Protein AF-A0A2V6SR27-F1 (afdb_monomer)

Foldseek 3Di:
DCVLVCLVVVQQQALVSLLVVLLCCCVPPCLPQLLCLLLQLLVCVLVVNVVSLQVSQVVSLVVCPDPVQLVVQLVQQLVLLVVLCVVLVDPSSVVVNVCSVVVVGSRGNSSSLSNSCNSVVHQSLVSQLVSSLVVLLVSLVVVCVSNVDDPVSSVVSSVVCNVVSNVSSVVRRD

Nearest PDB structures (foldseek):
  8hc1-assembly1_D  TM=9.209E-01  e=3.147E-07  Helicobacter pylori 26695
  3cxn-assembly2_C  TM=8.901E-01  e=1.110E-06  unclassified
  3o1q-assembly2_B  TM=8.845E-01  e=1.689E-06  Helicobacter pylori
  4hi0-assembly1_C  TM=8.979E-01  e=2.235E-06  Helicobacter pylori 26695
  6jc4-assembly2_C  TM=8.598E-01  e=8.515E-05  Klebsiella pneumoniae

Solvent-accessible surface area (backbone atoms only — not comparable to full-atom values): 8955 Å² total; per-residue (Å²): 126,64,63,66,60,36,39,75,71,61,68,34,81,49,69,71,38,46,43,53,51,50,52,50,36,45,69,69,39,50,40,70,49,43,38,43,38,14,41,50,16,17,59,26,41,67,68,71,32,59,65,58,33,51,52,48,33,52,50,51,60,68,69,39,75,53,63,69,48,41,52,52,30,25,56,48,5,49,52,44,20,50,53,44,18,71,75,66,68,42,66,66,41,44,50,53,38,50,34,35,75,70,62,76,42,74,33,32,32,37,41,29,47,9,42,45,36,26,76,70,69,54,54,46,28,58,49,31,33,51,52,50,47,53,53,49,52,53,52,42,60,51,46,32,71,76,65,74,48,56,72,69,58,47,51,53,43,52,60,69,43,44,67,56,41,53,57,59,14,56,76,41,66,122

Structure (mmCIF, N/CA/C/O backbone):
data_AF-A0A2V6SR27-F1
#
_entry.id   AF-A0A2V6SR27-F1
#
loop_
_atom_site.group_PDB
_atom_site.id
_atom_site.type_symbol
_atom_site.label_atom_id
_atom_site.label_alt_id
_atom_site.label_comp_id
_atom_site.label_asym_id
_atom_site.label_entity_id
_atom_site.label_seq_id
_atom_site.pdbx_PDB_ins_code
_atom_site.Cartn_x
_atom_site.Cartn_y
_atom_site.Cartn_z
_atom_site.occupancy
_atom_site.B_iso_or_equiv
_atom_site.auth_seq_id
_atom_site.auth_comp_id
_atom_site.auth_asym_id
_atom_site.auth_atom_id
_atom_site.pdbx_PDB_model_num
ATOM 1 N N . PHE A 1 1 ? -8.699 3.453 5.773 1.00 54.00 1 PHE A N 1
ATOM 2 C CA . PHE A 1 1 ? -9.414 4.733 5.974 1.00 54.00 1 PHE A CA 1
ATOM 3 C C . PHE A 1 1 ? -10.852 4.421 6.366 1.00 54.00 1 PHE A C 1
ATOM 5 O O . PHE A 1 1 ? -11.295 3.334 6.018 1.00 54.00 1 PHE A O 1
ATOM 12 N N . GLY A 1 2 ? -11.536 5.269 7.144 1.00 69.75 2 GLY A N 1
ATOM 13 C CA . GLY A 1 2 ? -12.919 5.022 7.601 1.00 69.75 2 GLY A CA 1
ATOM 14 C C . GLY A 1 2 ? -13.074 4.730 9.090 1.00 69.75 2 GLY A C 1
ATOM 15 O O . GLY A 1 2 ? -14.191 4.583 9.574 1.00 69.75 2 GLY A O 1
ATOM 16 N N . LEU A 1 3 ? -11.968 4.686 9.828 1.00 78.88 3 LEU A N 1
ATOM 17 C CA . LEU A 1 3 ? -11.994 4.560 11.280 1.00 78.88 3 LE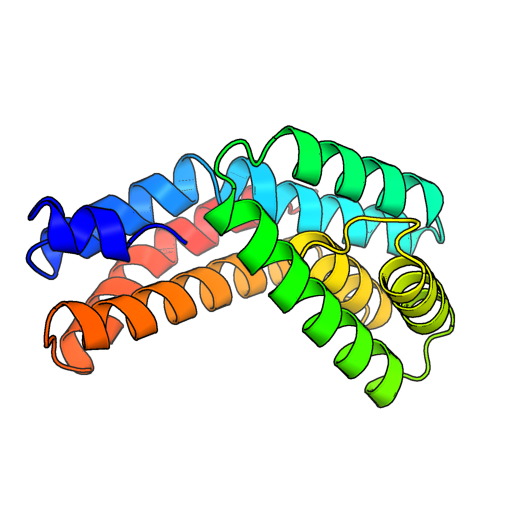U A CA 1
ATOM 18 C C . LEU A 1 3 ? -12.679 5.777 11.921 1.00 78.88 3 LEU A C 1
ATOM 20 O O . LEU A 1 3 ? -13.445 5.625 12.862 1.00 78.88 3 LEU A O 1
ATOM 24 N N . GLU A 1 4 ? -12.466 6.965 11.355 1.00 80.25 4 GLU A N 1
ATOM 25 C CA . GLU A 1 4 ? -13.051 8.238 11.776 1.00 80.25 4 GLU A CA 1
ATOM 26 C C . GLU A 1 4 ? -14.577 8.158 11.886 1.00 80.25 4 GLU A C 1
ATOM 28 O O . GLU A 1 4 ? -15.139 8.482 12.930 1.00 80.25 4 GLU A O 1
ATOM 33 N N . THR A 1 5 ? -15.245 7.666 10.839 1.00 79.88 5 THR A N 1
ATOM 34 C CA . THR A 1 5 ? -16.705 7.519 10.804 1.00 79.88 5 THR A CA 1
ATOM 35 C C . THR A 1 5 ? -17.193 6.527 11.855 1.00 79.88 5 THR A C 1
ATOM 37 O O . THR A 1 5 ? -18.184 6.782 12.534 1.00 79.88 5 THR A O 1
ATOM 40 N N . TYR A 1 6 ? -16.489 5.407 12.034 1.00 81.00 6 TYR A N 1
ATOM 41 C CA . TYR A 1 6 ? -16.848 4.406 13.040 1.00 81.00 6 TYR A CA 1
ATOM 42 C C . TYR A 1 6 ? -16.644 4.929 14.468 1.00 81.00 6 TYR A C 1
ATOM 44 O O . TYR A 1 6 ? -17.463 4.632 15.338 1.00 81.00 6 TYR A O 1
ATOM 52 N N . CYS A 1 7 ? -15.613 5.741 14.712 1.00 83.25 7 CYS A N 1
ATOM 53 C CA . CYS A 1 7 ? -15.421 6.435 15.984 1.00 83.25 7 CYS A CA 1
ATOM 54 C C . CYS A 1 7 ? -16.536 7.469 16.225 1.00 83.25 7 CYS A C 1
ATOM 56 O O . CYS A 1 7 ? -17.149 7.465 17.289 1.00 83.25 7 CYS A O 1
ATOM 58 N N . GLN A 1 8 ? -16.863 8.301 15.228 1.00 82.12 8 GLN A N 1
ATOM 59 C CA . GLN A 1 8 ? -17.929 9.314 15.320 1.00 82.12 8 GLN A CA 1
ATOM 60 C C . GLN A 1 8 ? -19.314 8.700 15.570 1.00 82.12 8 GLN A C 1
ATOM 62 O O . GLN A 1 8 ? -20.102 9.240 16.338 1.00 82.12 8 GLN A O 1
ATOM 67 N N . GLN A 1 9 ? -19.601 7.547 14.962 1.00 85.69 9 GLN A N 1
ATOM 68 C CA . GLN A 1 9 ? -20.835 6.786 15.191 1.00 85.69 9 GLN A CA 1
ATOM 69 C C . GLN A 1 9 ? -20.826 6.006 16.517 1.00 85.69 9 GLN A C 1
ATOM 71 O O . GLN A 1 9 ? -21.780 5.287 16.813 1.00 85.69 9 GLN A O 1
ATOM 76 N N . GLY A 1 10 ? -19.746 6.082 17.301 1.00 82.50 10 GLY A N 1
ATOM 77 C CA . GLY A 1 10 ? -19.593 5.324 18.538 1.00 82.50 10 GLY A CA 1
ATOM 78 C C . GLY A 1 10 ? -19.561 3.810 18.317 1.00 82.50 10 GLY A C 1
ATOM 79 O O . GLY A 1 10 ? -19.953 3.058 19.198 1.00 82.50 10 GLY A O 1
ATOM 80 N N . ARG A 1 11 ? -19.140 3.324 17.149 1.00 84.56 11 ARG A N 1
ATOM 81 C CA . ARG A 1 11 ? -18.970 1.883 16.884 1.00 84.56 11 ARG A CA 1
ATOM 82 C C . ARG A 1 11 ? -17.606 1.371 17.329 1.00 84.56 11 ARG A C 1
ATOM 84 O O . ARG A 1 11 ? -17.466 0.185 17.598 1.00 84.56 11 ARG A O 1
ATOM 91 N N . VAL A 1 12 ? -16.622 2.264 17.396 1.00 88.12 12 VAL A N 1
ATOM 92 C CA . VAL A 1 12 ? -15.310 2.008 17.986 1.00 88.12 12 VAL A CA 1
ATOM 93 C C . VAL A 1 12 ? -15.134 2.979 19.142 1.00 88.12 12 VAL A C 1
ATOM 95 O O . VAL A 1 12 ? -15.034 4.180 18.908 1.00 88.12 12 VAL A O 1
ATOM 98 N N . LYS A 1 13 ? -15.156 2.479 20.384 1.00 86.94 13 LYS A N 1
ATOM 99 C CA . LYS A 1 13 ? -15.098 3.320 21.596 1.00 86.94 13 LYS A CA 1
ATOM 100 C C . LYS A 1 13 ? -13.857 3.083 22.452 1.00 86.94 13 LYS A C 1
ATOM 102 O O . LYS A 1 13 ? -13.619 3.822 23.400 1.00 86.94 13 LYS A O 1
ATOM 107 N N . GLY A 1 14 ? -13.073 2.057 22.140 1.00 87.06 14 GLY A N 1
ATOM 108 C CA . GLY A 1 14 ? -11.885 1.704 22.904 1.00 87.06 14 GLY A CA 1
ATOM 109 C C . GLY A 1 14 ? -11.118 0.544 22.286 1.00 87.06 14 GLY A C 1
ATOM 110 O O . GLY A 1 14 ? -11.379 0.136 21.152 1.00 87.06 14 GLY A O 1
ATOM 111 N N . ARG A 1 15 ? -10.168 0.006 23.055 1.00 87.56 15 ARG A N 1
ATOM 112 C CA . ARG A 1 15 ? -9.205 -1.012 22.611 1.00 87.56 15 ARG A CA 1
ATOM 113 C C . ARG A 1 15 ? -9.854 -2.224 21.947 1.00 87.56 15 ARG A C 1
ATOM 115 O O . ARG A 1 15 ? -9.455 -2.598 20.853 1.00 87.56 15 ARG A O 1
ATOM 122 N N . GLU A 1 16 ? -10.847 -2.822 22.596 1.00 89.38 16 GLU A N 1
ATOM 123 C CA . GLU A 1 16 ? -11.479 -4.065 22.129 1.00 89.38 16 GLU A CA 1
ATOM 124 C C . GLU A 1 16 ? -12.249 -3.871 20.820 1.00 89.38 16 GLU A C 1
ATOM 126 O O . GLU A 1 16 ? -12.230 -4.735 19.943 1.00 89.38 16 GLU A O 1
ATOM 131 N N . ASP A 1 17 ? -12.898 -2.720 20.645 1.00 90.56 17 ASP A N 1
ATOM 132 C CA . ASP A 1 17 ? -13.580 -2.400 19.392 1.00 90.56 17 ASP A CA 1
ATOM 133 C C . ASP A 1 17 ? -12.586 -2.115 18.269 1.00 90.56 17 ASP A C 1
ATOM 135 O O . ASP A 1 17 ? -12.806 -2.532 17.133 1.00 90.56 17 ASP A O 1
ATOM 139 N N . LEU A 1 18 ? -11.486 -1.426 18.586 1.00 90.00 18 LEU A N 1
ATOM 140 C CA . LEU A 1 18 ? -10.428 -1.131 17.628 1.00 90.00 18 LEU A CA 1
ATOM 141 C C . LEU A 1 18 ? -9.759 -2.419 17.144 1.00 90.00 18 LEU A C 1
ATOM 143 O O . LEU A 1 18 ? -9.566 -2.595 15.945 1.00 90.00 18 LEU A O 1
ATOM 147 N N . GLU A 1 19 ? -9.447 -3.333 18.061 1.00 91.00 19 GLU A N 1
ATOM 148 C CA . GLU A 1 19 ? -8.872 -4.639 17.742 1.00 91.00 19 GLU A CA 1
ATOM 149 C C . GLU A 1 19 ? -9.801 -5.440 16.820 1.00 91.00 19 GLU A C 1
ATOM 151 O O . GLU A 1 19 ? -9.368 -5.893 15.760 1.00 91.00 19 GLU A O 1
ATOM 156 N N . ARG A 1 20 ? -11.101 -5.519 17.145 1.00 89.69 20 ARG A N 1
ATOM 157 C CA . ARG A 1 20 ? -12.108 -6.176 16.291 1.00 89.69 20 ARG A CA 1
ATOM 158 C C . ARG A 1 20 ? -12.238 -5.521 14.918 1.00 89.69 20 ARG A C 1
ATOM 160 O O . ARG A 1 20 ? -12.306 -6.222 13.910 1.00 89.69 20 ARG A O 1
ATOM 167 N N . PHE A 1 21 ? -12.257 -4.190 14.864 1.00 88.56 21 PHE A N 1
ATOM 168 C CA . PHE A 1 21 ? -12.326 -3.440 13.610 1.00 88.56 21 PHE A CA 1
ATOM 169 C C . PHE A 1 21 ? -11.111 -3.718 12.717 1.00 88.56 21 PHE A C 1
ATOM 171 O O . PHE A 1 21 ? -11.267 -3.979 11.525 1.00 88.56 21 PHE A O 1
ATOM 178 N N . LEU A 1 22 ? -9.905 -3.690 13.288 1.00 88.44 22 LEU A N 1
ATOM 179 C CA . LEU A 1 22 ? -8.664 -3.923 12.552 1.00 88.44 22 LEU A CA 1
ATOM 180 C C . LEU A 1 22 ? -8.512 -5.380 12.118 1.00 88.44 22 LEU A C 1
ATOM 182 O O . LEU A 1 22 ? -8.067 -5.628 11.000 1.00 88.44 22 LEU A O 1
ATOM 186 N N . MET A 1 23 ? -8.930 -6.336 12.948 1.00 87.62 23 MET A N 1
ATOM 187 C CA . MET A 1 23 ? -8.977 -7.745 12.565 1.00 87.62 23 MET A CA 1
ATOM 188 C C . MET A 1 23 ? -9.912 -7.957 11.366 1.00 87.62 23 MET A C 1
ATOM 190 O O . MET A 1 23 ? -9.497 -8.536 10.365 1.00 87.62 23 MET A O 1
ATOM 194 N N . ALA A 1 24 ? -11.127 -7.399 11.410 1.00 85.50 24 ALA A N 1
ATOM 195 C CA . ALA A 1 24 ? -12.069 -7.465 10.292 1.00 85.50 24 ALA A CA 1
ATOM 196 C C . ALA A 1 24 ? -11.530 -6.774 9.025 1.00 85.50 24 ALA A C 1
ATOM 198 O O . ALA A 1 24 ? -11.743 -7.255 7.914 1.00 85.50 24 ALA A O 1
ATOM 199 N N . GLN A 1 25 ? -10.802 -5.665 9.174 1.00 81.31 25 GLN A N 1
ATOM 200 C CA . GLN A 1 25 ? -10.113 -4.992 8.069 1.00 81.31 25 GLN A CA 1
ATOM 201 C C . GLN A 1 25 ? -9.040 -5.884 7.434 1.00 81.31 25 GLN A C 1
ATOM 203 O O . GLN A 1 25 ? -9.032 -6.042 6.212 1.00 81.31 25 GLN A O 1
ATOM 208 N N . LEU A 1 26 ? -8.169 -6.483 8.251 1.00 81.56 26 LEU A N 1
ATOM 209 C CA . LEU A 1 26 ? -7.085 -7.360 7.803 1.00 81.56 26 LEU A CA 1
ATOM 210 C C . LEU A 1 26 ? -7.610 -8.602 7.079 1.00 81.56 26 LEU A C 1
ATOM 212 O O . LEU A 1 26 ? -7.061 -8.974 6.045 1.00 81.56 26 LEU A O 1
ATOM 216 N N . GLU A 1 27 ? -8.679 -9.214 7.582 1.00 80.62 27 GLU A N 1
ATOM 217 C CA . GLU A 1 27 ? -9.244 -10.436 6.998 1.00 80.62 27 GLU A CA 1
ATOM 218 C C . GLU A 1 27 ? -10.200 -10.159 5.830 1.00 80.62 27 GLU A C 1
ATOM 220 O O . GLU A 1 27 ? -10.271 -10.958 4.901 1.00 80.62 27 GLU A O 1
ATOM 225 N N . GLY A 1 28 ? -10.919 -9.033 5.851 1.00 67.81 28 GLY A N 1
ATOM 226 C CA . GLY A 1 28 ? -12.007 -8.754 4.911 1.00 67.81 28 GLY A CA 1
ATOM 227 C C . GLY A 1 28 ? -11.673 -7.808 3.757 1.00 67.81 28 GLY A C 1
ATOM 228 O O . GLY A 1 28 ? -12.349 -7.870 2.734 1.00 67.81 28 GLY A O 1
ATOM 229 N N . SER A 1 29 ? -10.669 -6.926 3.876 1.00 66.31 29 SER A N 1
ATOM 230 C CA . SER A 1 29 ? -10.347 -5.986 2.782 1.00 66.31 29 SER A CA 1
ATOM 231 C C . SER A 1 29 ? -8.860 -5.670 2.600 1.00 66.31 29 SER A C 1
ATOM 233 O O . SER A 1 29 ? -8.348 -5.837 1.495 1.00 66.31 29 SER A O 1
ATOM 235 N N . VAL A 1 30 ? -8.129 -5.283 3.650 1.00 64.00 30 VAL A N 1
ATOM 236 C CA . VAL A 1 30 ? -6.696 -4.944 3.557 1.00 64.00 30 VAL A CA 1
ATOM 237 C C . VAL A 1 30 ? -5.861 -6.157 3.140 1.00 64.00 30 VAL A C 1
ATOM 239 O O . VAL A 1 30 ? -4.969 -6.011 2.311 1.00 64.00 30 VAL A O 1
ATOM 242 N N . GLY A 1 31 ? -6.171 -7.355 3.644 1.00 63.31 31 GLY A N 1
ATOM 243 C CA . GLY A 1 31 ? -5.542 -8.595 3.183 1.00 63.31 31 GLY A CA 1
ATOM 244 C C . GLY A 1 31 ? -5.958 -8.975 1.756 1.00 63.31 31 GLY A C 1
ATOM 245 O O . GLY A 1 31 ? -5.113 -8.964 0.863 1.00 63.31 31 GLY A O 1
ATOM 246 N N . PRO A 1 32 ? -7.243 -9.283 1.500 1.00 68.62 32 PRO A N 1
ATOM 247 C CA . PRO A 1 32 ? -7.674 -9.817 0.207 1.00 68.62 32 PRO A CA 1
ATOM 248 C C . PRO A 1 32 ? -7.529 -8.855 -0.976 1.00 68.62 32 PRO A C 1
ATOM 250 O O . PRO A 1 32 ? -7.304 -9.321 -2.089 1.00 68.62 32 PRO A O 1
ATOM 253 N N . CYS A 1 33 ? -7.660 -7.540 -0.768 1.00 79.56 33 CYS A N 1
ATOM 254 C CA . CYS A 1 33 ? -7.621 -6.555 -1.854 1.00 79.56 33 CYS A CA 1
ATOM 255 C C . CYS A 1 33 ? -6.272 -5.836 -1.926 1.00 79.56 33 CYS A C 1
ATOM 257 O O . CYS A 1 33 ? -5.566 -5.953 -2.924 1.00 79.56 33 CYS A O 1
ATOM 259 N N . ASP A 1 34 ? -5.890 -5.108 -0.874 1.00 86.06 34 ASP A N 1
ATOM 260 C CA . ASP A 1 34 ? -4.727 -4.216 -0.942 1.00 86.06 34 ASP A CA 1
ATOM 261 C C . ASP A 1 34 ? -3.397 -4.989 -0.888 1.00 86.06 34 ASP A C 1
ATOM 263 O O . ASP A 1 34 ? -2.504 -4.709 -1.684 1.00 86.06 34 ASP A O 1
ATOM 267 N N . ALA A 1 35 ? -3.257 -5.994 -0.014 1.00 91.81 35 ALA A N 1
ATOM 268 C CA . ALA A 1 35 ? -2.047 -6.821 0.021 1.00 91.81 35 ALA A CA 1
ATOM 269 C C . ALA A 1 35 ? -1.921 -7.704 -1.233 1.00 91.81 35 ALA A C 1
ATOM 271 O O . ALA A 1 35 ? -0.821 -7.852 -1.764 1.00 91.81 35 ALA A O 1
ATOM 272 N N . THR A 1 36 ? -3.038 -8.210 -1.770 1.00 94.31 36 THR A N 1
ATOM 273 C CA . THR A 1 36 ? -3.050 -8.909 -3.066 1.00 94.31 36 THR A CA 1
ATOM 274 C C . THR A 1 36 ? -2.606 -8.000 -4.205 1.00 94.31 36 THR A C 1
ATOM 276 O O . THR A 1 36 ? -1.768 -8.412 -5.004 1.00 94.31 36 THR A O 1
ATOM 279 N N . ALA A 1 37 ? -3.100 -6.760 -4.270 1.00 96.19 37 ALA A N 1
ATOM 280 C CA . ALA A 1 37 ? -2.665 -5.793 -5.275 1.00 96.19 37 ALA A CA 1
ATOM 281 C C . ALA A 1 37 ? -1.177 -5.445 -5.120 1.00 96.19 37 ALA A C 1
ATOM 283 O O . ALA A 1 37 ? -0.453 -5.399 -6.114 1.00 96.19 37 ALA A O 1
ATOM 284 N N . ALA A 1 38 ? -0.696 -5.265 -3.887 1.00 97.50 38 ALA A N 1
ATOM 285 C CA . ALA A 1 38 ? 0.712 -4.997 -3.607 1.00 97.50 38 ALA A CA 1
ATOM 286 C C . ALA A 1 38 ? 1.624 -6.142 -4.067 1.00 97.50 38 ALA A C 1
ATOM 288 O O . ALA A 1 38 ? 2.581 -5.913 -4.806 1.00 97.50 38 ALA A O 1
ATOM 289 N N . VAL A 1 39 ? 1.309 -7.384 -3.691 1.00 97.81 39 VAL A N 1
ATOM 290 C CA . VAL A 1 39 ? 2.099 -8.558 -4.089 1.00 97.81 39 VAL A CA 1
ATOM 291 C C . VAL A 1 39 ? 1.955 -8.859 -5.583 1.00 97.81 39 VAL A C 1
ATOM 293 O O . VAL A 1 39 ? 2.934 -9.217 -6.234 1.00 97.81 39 VAL A O 1
ATOM 296 N N . GLY A 1 40 ? 0.760 -8.700 -6.153 1.00 97.81 40 GLY A N 1
ATOM 297 C CA . GLY A 1 40 ? 0.530 -8.850 -7.590 1.00 97.81 40 GLY A CA 1
ATOM 298 C C . GLY A 1 40 ? 1.371 -7.863 -8.396 1.00 97.81 40 GLY A C 1
ATOM 299 O O . GLY A 1 40 ? 2.051 -8.263 -9.338 1.00 97.81 40 GLY A O 1
ATOM 300 N N . THR A 1 41 ? 1.406 -6.603 -7.957 1.00 98.56 41 THR A N 1
ATOM 301 C CA . THR A 1 41 ? 2.247 -5.563 -8.559 1.00 98.56 41 THR A CA 1
ATOM 302 C C . THR A 1 41 ? 3.725 -5.901 -8.411 1.00 98.56 41 THR A C 1
ATOM 304 O O . THR A 1 41 ? 4.468 -5.788 -9.379 1.00 98.56 41 THR A O 1
ATOM 307 N N . LEU A 1 42 ? 4.154 -6.372 -7.235 1.00 98.56 42 LEU A N 1
ATOM 308 C CA . LEU A 1 42 ? 5.532 -6.810 -7.014 1.00 98.56 42 LEU A CA 1
ATOM 309 C C . LEU A 1 42 ? 5.933 -7.885 -8.032 1.00 98.56 42 LEU A C 1
ATOM 311 O O . LEU A 1 42 ? 6.943 -7.750 -8.718 1.00 98.56 42 LEU A O 1
ATOM 315 N N . ARG A 1 43 ? 5.119 -8.936 -8.178 1.00 98.12 43 ARG A N 1
ATOM 316 C CA . ARG A 1 43 ? 5.384 -10.041 -9.114 1.00 98.12 43 ARG A CA 1
ATOM 317 C C . ARG A 1 43 ? 5.340 -9.604 -10.580 1.00 98.12 43 ARG A C 1
ATOM 319 O O . ARG A 1 43 ? 6.085 -10.140 -11.398 1.00 98.12 43 ARG A O 1
ATOM 326 N N . ALA A 1 44 ? 4.459 -8.673 -10.938 1.00 98.19 44 ALA A N 1
ATOM 327 C CA . ALA A 1 44 ? 4.398 -8.104 -12.283 1.00 98.19 44 ALA A CA 1
ATOM 328 C C . ALA A 1 44 ? 5.654 -7.275 -12.589 1.00 98.19 44 ALA A C 1
ATOM 330 O O . ALA A 1 44 ? 6.359 -7.556 -13.556 1.00 98.19 44 ALA A O 1
ATOM 331 N N . ALA A 1 45 ? 6.004 -6.347 -11.701 1.00 98.00 45 ALA A N 1
ATOM 332 C CA . ALA A 1 45 ? 7.175 -5.491 -11.836 1.00 98.00 45 ALA A CA 1
ATOM 333 C C . ALA A 1 45 ? 8.496 -6.275 -11.817 1.00 98.00 45 ALA A C 1
ATOM 335 O O . ALA A 1 45 ? 9.412 -5.940 -12.560 1.00 98.00 45 ALA A O 1
ATOM 336 N N . ALA A 1 46 ? 8.595 -7.359 -11.041 1.00 96.94 46 ALA A N 1
ATOM 337 C CA . ALA A 1 46 ? 9.757 -8.254 -11.061 1.00 96.94 46 ALA A CA 1
ATOM 338 C C . ALA A 1 46 ? 9.982 -8.932 -12.430 1.00 96.94 46 ALA A C 1
ATOM 340 O O . ALA A 1 46 ? 11.081 -9.406 -12.706 1.00 96.94 46 ALA A O 1
ATOM 341 N N . ARG A 1 47 ? 8.953 -8.969 -13.287 1.00 97.00 47 ARG A N 1
ATOM 342 C CA . ARG A 1 47 ? 9.000 -9.474 -14.669 1.00 97.00 47 ARG A CA 1
ATOM 343 C C . ARG A 1 47 ? 9.017 -8.347 -15.712 1.00 97.00 47 ARG A C 1
ATOM 345 O O . ARG A 1 47 ? 8.788 -8.623 -16.883 1.00 97.00 47 ARG A O 1
ATOM 352 N N . ASP A 1 48 ? 9.250 -7.103 -15.288 1.00 96.12 48 ASP A N 1
ATOM 353 C CA . ASP A 1 48 ? 9.181 -5.890 -16.120 1.00 96.12 48 ASP A CA 1
ATOM 354 C C . ASP A 1 48 ? 7.827 -5.650 -16.811 1.00 96.12 48 ASP A C 1
ATOM 356 O O . ASP A 1 48 ? 7.722 -4.903 -17.784 1.00 96.12 48 ASP A O 1
ATOM 360 N N . ASP A 1 49 ? 6.754 -6.213 -16.256 1.0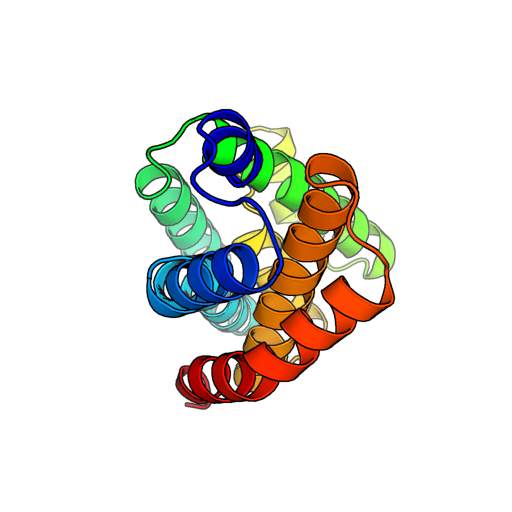0 98.12 49 ASP A N 1
ATOM 361 C CA . ASP A 1 49 ? 5.400 -6.071 -16.783 1.00 98.12 49 ASP A CA 1
ATOM 362 C C . ASP A 1 49 ? 4.682 -4.878 -16.133 1.00 98.12 49 ASP A C 1
ATOM 364 O O . ASP A 1 49 ? 3.890 -5.008 -15.190 1.00 98.12 49 ASP A O 1
ATOM 368 N N . LEU A 1 50 ? 5.012 -3.673 -16.606 1.00 97.94 50 LEU A N 1
ATOM 369 C CA . LEU A 1 50 ? 4.352 -2.454 -16.140 1.00 97.94 50 LEU A CA 1
ATOM 370 C C . LEU A 1 50 ? 2.887 -2.381 -16.568 1.00 97.94 50 LEU A C 1
ATOM 372 O O . LEU A 1 50 ? 2.100 -1.786 -15.838 1.00 97.94 50 LEU A O 1
ATOM 376 N N . ASP A 1 51 ? 2.496 -2.988 -17.687 1.00 98.25 51 ASP A N 1
ATOM 377 C CA . ASP A 1 51 ? 1.100 -2.978 -18.130 1.00 98.25 51 ASP A CA 1
ATOM 378 C C . ASP A 1 51 ? 0.208 -3.767 -17.168 1.00 98.25 51 ASP A C 1
ATOM 380 O O . ASP A 1 51 ? -0.808 -3.235 -16.715 1.00 98.25 51 ASP A O 1
ATOM 384 N N . ALA A 1 52 ? 0.651 -4.939 -16.705 1.00 98.44 52 ALA A N 1
ATOM 385 C CA . ALA A 1 52 ? -0.040 -5.659 -15.637 1.00 98.44 52 ALA A CA 1
ATOM 386 C C . ALA A 1 52 ? -0.131 -4.841 -14.333 1.00 98.44 52 ALA A C 1
ATOM 388 O O . ALA A 1 52 ? -1.135 -4.911 -13.623 1.00 98.44 52 ALA A O 1
ATOM 389 N N . CYS A 1 53 ? 0.874 -4.014 -14.013 1.00 98.56 53 CYS A N 1
ATOM 390 C CA . CYS A 1 53 ? 0.791 -3.106 -12.862 1.00 98.56 53 CYS A CA 1
ATOM 391 C C . CYS A 1 53 ? -0.336 -2.070 -13.038 1.00 98.56 53 CYS A C 1
ATOM 393 O O . CYS A 1 53 ? -1.080 -1.807 -12.091 1.00 98.56 53 CYS A O 1
ATOM 395 N N . ARG A 1 54 ? -0.500 -1.520 -14.251 1.00 98.56 54 ARG A N 1
ATOM 396 C CA . ARG A 1 54 ? -1.577 -0.569 -14.583 1.00 98.56 54 ARG A CA 1
ATOM 397 C C . ARG A 1 54 ? -2.956 -1.227 -14.501 1.00 98.56 54 ARG A C 1
ATOM 399 O O . ARG A 1 54 ? -3.890 -0.615 -13.985 1.00 98.56 54 ARG A O 1
ATOM 406 N N . GLU A 1 55 ? -3.084 -2.474 -14.955 1.00 98.44 55 GLU A N 1
ATOM 407 C CA . GLU A 1 55 ? -4.328 -3.253 -14.853 1.00 98.44 55 GLU A CA 1
ATOM 408 C C . GLU A 1 55 ? -4.731 -3.514 -13.395 1.00 98.44 55 GLU A C 1
ATOM 410 O O . GLU A 1 55 ? -5.902 -3.362 -13.026 1.00 98.44 55 GLU A O 1
ATOM 415 N N . ILE A 1 56 ? -3.760 -3.856 -12.542 1.00 98.25 56 ILE A N 1
ATOM 416 C CA . ILE A 1 56 ? -3.980 -4.030 -11.101 1.00 98.25 56 ILE A CA 1
ATOM 417 C C . ILE A 1 56 ? -4.449 -2.712 -10.469 1.00 98.25 56 ILE A C 1
ATOM 419 O O . ILE A 1 56 ? -5.406 -2.71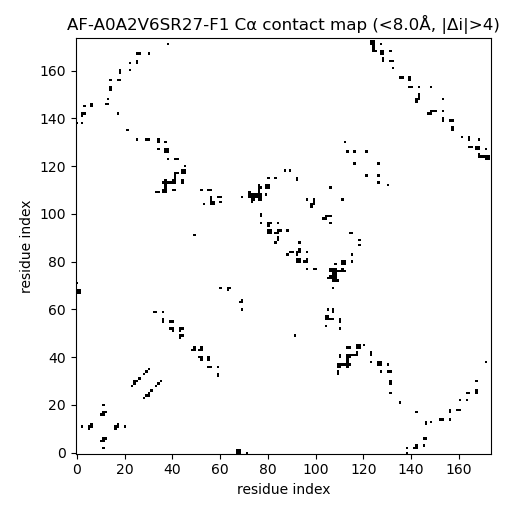3 -9.693 1.00 98.25 56 ILE A O 1
ATOM 423 N N . ASP A 1 57 ? -3.822 -1.586 -10.816 1.00 98.25 57 ASP A N 1
ATOM 424 C CA . ASP A 1 57 ? -4.187 -0.255 -10.311 1.00 98.25 57 ASP A CA 1
ATOM 425 C C . ASP A 1 57 ? -5.611 0.145 -10.727 1.00 98.25 57 ASP A C 1
ATOM 427 O O . ASP A 1 57 ? -6.409 0.583 -9.896 1.00 98.25 57 ASP A O 1
ATOM 431 N N . ALA A 1 58 ? -5.975 -0.088 -11.991 1.00 97.75 58 ALA A N 1
ATOM 432 C CA . ALA A 1 58 ? -7.323 0.156 -12.502 1.00 97.75 58 ALA A CA 1
ATOM 433 C C . ALA A 1 58 ? -8.378 -0.729 -11.816 1.00 97.75 58 ALA A C 1
ATOM 435 O O . ALA A 1 58 ? -9.463 -0.258 -11.462 1.00 97.75 58 ALA A O 1
ATOM 436 N N . THR A 1 59 ? -8.051 -2.000 -11.572 1.00 95.94 59 THR A N 1
ATOM 437 C CA . THR A 1 59 ? -8.920 -2.920 -10.824 1.00 95.94 59 THR A CA 1
ATOM 438 C C . THR A 1 59 ? -9.131 -2.419 -9.396 1.00 95.94 59 THR A C 1
ATOM 440 O O . THR A 1 59 ? -10.257 -2.397 -8.894 1.00 95.94 59 THR A O 1
ATOM 443 N N . LEU A 1 60 ? -8.063 -1.953 -8.747 1.00 93.94 60 LEU A N 1
ATOM 444 C CA . LEU A 1 60 ? -8.127 -1.438 -7.386 1.00 93.94 60 LEU A CA 1
ATOM 445 C C . LEU A 1 60 ? -8.969 -0.151 -7.288 1.00 93.94 60 LEU A C 1
ATOM 447 O O . LEU A 1 60 ? -9.753 -0.007 -6.344 1.00 93.94 60 LEU A O 1
ATOM 451 N N . GLU A 1 61 ? -8.877 0.737 -8.280 1.00 95.06 61 GLU A N 1
ATOM 452 C CA . GLU A 1 61 ? -9.713 1.945 -8.396 1.00 95.06 61 GLU A CA 1
ATOM 453 C C . GLU A 1 61 ? -11.207 1.590 -8.477 1.00 95.06 61 GLU A C 1
ATOM 455 O O . GLU A 1 61 ? -12.033 2.199 -7.782 1.00 95.06 61 GLU A O 1
ATOM 460 N N . ALA A 1 62 ? -11.552 0.569 -9.271 1.00 93.25 62 ALA A N 1
ATOM 461 C CA . ALA A 1 62 ? -12.922 0.086 -9.429 1.00 93.25 62 ALA A CA 1
ATOM 462 C C . ALA A 1 62 ? -13.468 -0.575 -8.149 1.00 93.25 62 ALA A C 1
ATOM 464 O O . ALA A 1 62 ? -14.636 -0.387 -7.801 1.00 93.25 62 ALA A O 1
ATOM 465 N N . MET A 1 63 ? -12.629 -1.311 -7.412 1.00 90.12 63 MET A N 1
ATOM 466 C CA . MET A 1 63 ? -13.028 -1.997 -6.176 1.00 90.12 63 MET A CA 1
ATOM 467 C C . MET A 1 63 ? -13.215 -1.048 -4.983 1.00 90.12 63 MET A C 1
ATOM 469 O O . MET A 1 63 ? -14.008 -1.330 -4.080 1.00 90.12 63 MET A O 1
ATOM 473 N N . LYS A 1 64 ? -12.516 0.093 -4.945 1.00 87.94 64 LYS A N 1
ATOM 474 C CA . LYS A 1 64 ? -12.588 1.052 -3.829 1.00 87.94 64 LYS A CA 1
ATOM 475 C C . LYS A 1 64 ? -13.824 1.954 -3.908 1.00 87.94 64 LYS A C 1
ATOM 477 O O . LYS A 1 64 ? -13.700 3.164 -4.030 1.00 87.94 64 LYS A O 1
ATOM 482 N N . ALA A 1 65 ? -15.029 1.394 -3.784 1.00 83.31 65 ALA A N 1
ATOM 483 C CA . ALA A 1 65 ? -16.301 2.121 -3.936 1.00 83.31 65 ALA A CA 1
ATOM 484 C C . ALA A 1 65 ? -16.407 3.414 -3.095 1.00 83.31 65 ALA A C 1
ATOM 486 O O . ALA A 1 65 ? -16.923 4.424 -3.581 1.00 83.31 65 ALA A O 1
ATOM 487 N N . VAL A 1 66 ? -15.867 3.411 -1.871 1.00 83.56 66 VAL A N 1
ATOM 488 C CA . VAL A 1 66 ? -15.865 4.568 -0.961 1.00 83.56 66 VAL A CA 1
ATOM 489 C C . VAL A 1 66 ? -14.861 5.625 -1.433 1.00 83.56 66 VAL A C 1
ATOM 491 O O . VAL A 1 66 ? -13.650 5.385 -1.457 1.00 83.56 66 VAL A O 1
ATOM 494 N N . LYS A 1 67 ? -15.368 6.814 -1.783 1.00 84.81 67 LYS A N 1
ATOM 495 C CA . LYS A 1 67 ? -14.596 7.919 -2.372 1.00 84.81 67 LYS A CA 1
ATOM 496 C C . LYS A 1 67 ? -13.398 8.321 -1.515 1.00 84.81 67 LYS A C 1
ATOM 498 O O . LYS A 1 67 ? -12.291 8.4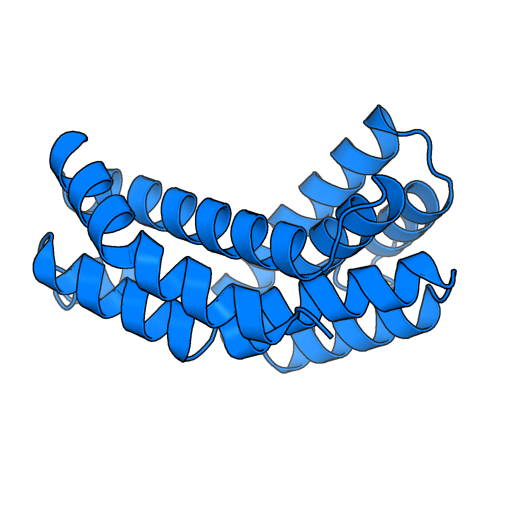10 -2.032 1.00 84.81 67 LYS A O 1
ATOM 503 N N . GLU A 1 68 ? -13.598 8.470 -0.216 1.00 81.56 68 GLU A N 1
ATOM 504 C CA . GLU A 1 68 ? -12.573 8.889 0.736 1.00 81.56 68 GLU A CA 1
ATOM 505 C C . GLU A 1 68 ? -11.419 7.878 0.797 1.00 81.56 68 GLU A C 1
ATOM 507 O O . GLU A 1 68 ? -10.253 8.248 0.935 1.00 81.56 68 GLU A O 1
ATOM 512 N N . PHE A 1 69 ? -11.717 6.581 0.659 1.00 82.50 69 PHE A N 1
ATOM 513 C CA . PHE A 1 69 ? -10.693 5.532 0.704 1.00 82.50 69 PHE A CA 1
ATOM 514 C C . PHE A 1 69 ? -9.895 5.494 -0.590 1.00 82.50 69 PHE A C 1
ATOM 516 O O . PHE A 1 69 ? -8.681 5.280 -0.566 1.00 82.50 69 PHE A O 1
ATOM 523 N N . ARG A 1 70 ? -10.580 5.715 -1.712 1.00 90.50 70 ARG A N 1
ATOM 524 C CA . ARG A 1 70 ? -9.974 5.821 -3.034 1.00 90.50 70 ARG A CA 1
ATOM 525 C C . ARG A 1 70 ? -9.016 7.012 -3.097 1.00 90.50 70 ARG A C 1
ATOM 527 O O . ARG A 1 70 ? -7.846 6.831 -3.420 1.00 90.50 70 ARG A O 1
ATOM 534 N N . GLU A 1 71 ? -9.475 8.198 -2.699 1.00 92.12 71 GLU A N 1
ATOM 535 C CA . GLU A 1 71 ? -8.680 9.433 -2.695 1.00 92.12 71 GLU A CA 1
ATOM 536 C C . GLU A 1 71 ? -7.473 9.336 -1.755 1.00 92.12 71 GLU A C 1
ATOM 538 O O . GLU A 1 71 ? -6.347 9.608 -2.178 1.00 92.12 71 GLU A O 1
ATOM 543 N N . GLY A 1 72 ? -7.673 8.859 -0.521 1.00 90.62 72 GLY A N 1
ATOM 544 C CA . GLY A 1 72 ? -6.576 8.657 0.429 1.00 90.62 72 GLY A CA 1
ATOM 545 C C . GLY A 1 72 ? -5.527 7.665 -0.085 1.00 90.62 72 GLY A C 1
ATOM 546 O O . GLY A 1 72 ? -4.325 7.903 0.031 1.00 90.62 72 GLY A O 1
ATOM 547 N N . SER A 1 73 ? -5.966 6.579 -0.730 1.00 93.44 73 SER A N 1
ATOM 548 C CA . SER A 1 73 ? -5.062 5.590 -1.322 1.00 93.44 73 SER A CA 1
ATOM 549 C C . SER A 1 73 ? -4.245 6.157 -2.491 1.00 93.44 73 SER A C 1
ATOM 551 O O . SER A 1 73 ? -3.046 5.886 -2.567 1.00 93.44 73 SER A O 1
ATOM 553 N N . ARG A 1 74 ? -4.853 6.969 -3.368 1.00 96.62 74 ARG A N 1
ATOM 554 C CA . ARG A 1 74 ? -4.155 7.642 -4.483 1.00 96.62 74 ARG A CA 1
ATOM 555 C C . ARG A 1 74 ? -3.156 8.682 -3.987 1.00 96.62 74 ARG A C 1
ATOM 557 O O . ARG A 1 74 ? -2.035 8.761 -4.484 1.00 96.62 74 ARG A O 1
ATOM 564 N N . GLN A 1 75 ? -3.531 9.460 -2.972 1.00 96.06 75 GLN A N 1
ATOM 565 C CA . GLN A 1 75 ? -2.634 10.442 -2.365 1.00 96.06 75 GLN A CA 1
ATOM 566 C C . GLN A 1 75 ? -1.396 9.768 -1.761 1.00 96.06 75 GLN A C 1
ATOM 568 O O . GLN A 1 75 ? -0.271 10.200 -2.020 1.00 96.06 75 GLN A O 1
ATOM 573 N N . MET A 1 76 ? -1.594 8.694 -0.990 1.00 95.25 76 MET A N 1
ATOM 574 C CA . MET A 1 76 ? -0.490 7.915 -0.431 1.00 95.25 76 MET A CA 1
ATOM 575 C C . MET A 1 76 ? 0.385 7.302 -1.527 1.00 95.25 76 MET A C 1
ATOM 577 O O . MET A 1 76 ? 1.604 7.415 -1.450 1.00 95.25 76 MET A O 1
ATOM 581 N N . GLY A 1 77 ? -0.209 6.693 -2.556 1.00 97.38 77 GLY A N 1
ATOM 582 C CA . GLY A 1 77 ? 0.551 6.050 -3.629 1.00 97.38 77 GLY A CA 1
ATOM 583 C C . GLY A 1 77 ? 1.378 7.023 -4.457 1.00 97.38 77 GLY A C 1
ATOM 584 O O . GLY A 1 77 ? 2.556 6.759 -4.688 1.00 97.38 77 GLY A O 1
ATOM 585 N N . ARG A 1 78 ? 0.835 8.201 -4.787 1.00 98.12 78 ARG A N 1
ATOM 586 C CA . ARG A 1 78 ? 1.602 9.288 -5.414 1.00 98.12 78 ARG A CA 1
ATOM 587 C C . ARG A 1 78 ? 2.837 9.662 -4.593 1.00 98.12 78 ARG A C 1
ATOM 589 O O . ARG A 1 78 ? 3.917 9.823 -5.154 1.00 98.12 78 ARG A O 1
ATOM 596 N N . GLN A 1 79 ? 2.697 9.790 -3.272 1.00 97.69 79 GLN A N 1
ATOM 597 C CA . GLN A 1 79 ? 3.836 10.102 -2.409 1.00 97.69 79 GLN A CA 1
ATOM 598 C C . GLN A 1 79 ? 4.837 8.942 -2.342 1.00 97.69 79 GLN A C 1
ATOM 600 O O . GLN A 1 79 ? 6.040 9.180 -2.428 1.00 97.69 79 GLN A O 1
ATOM 605 N N . THR A 1 80 ? 4.358 7.699 -2.228 1.00 97.38 80 THR A N 1
ATOM 606 C CA . THR A 1 80 ? 5.205 6.497 -2.239 1.00 97.38 80 THR A CA 1
ATOM 607 C C . THR A 1 80 ? 6.043 6.421 -3.511 1.00 97.38 80 THR A C 1
ATOM 609 O O . THR A 1 80 ? 7.259 6.299 -3.417 1.00 97.38 80 THR A O 1
ATOM 612 N N . LEU A 1 81 ? 5.419 6.567 -4.682 1.00 98.44 81 LEU A N 1
ATOM 613 C CA . LEU A 1 81 ? 6.091 6.505 -5.981 1.00 98.44 81 LEU A CA 1
ATOM 614 C C . LEU A 1 81 ? 7.138 7.605 -6.144 1.00 98.44 81 LEU A C 1
ATOM 616 O O . LEU A 1 81 ? 8.260 7.315 -6.544 1.00 98.44 81 LEU A O 1
ATOM 620 N N . ARG A 1 82 ? 6.809 8.850 -5.778 1.00 98.06 82 ARG A N 1
ATOM 621 C CA . ARG A 1 82 ? 7.758 9.971 -5.852 1.00 98.06 82 ARG A CA 1
ATOM 622 C C . ARG A 1 82 ? 8.989 9.741 -4.984 1.00 98.06 82 ARG A C 1
ATOM 624 O O . ARG A 1 82 ? 10.108 9.938 -5.449 1.00 98.06 82 ARG A O 1
ATOM 631 N N . VAL A 1 83 ? 8.787 9.318 -3.734 1.00 98.12 83 VAL A N 1
ATOM 632 C CA . VAL A 1 83 ? 9.891 9.028 -2.807 1.00 98.12 83 VAL A CA 1
ATOM 633 C C . VAL A 1 83 ? 10.724 7.857 -3.322 1.00 98.12 83 VAL A C 1
ATOM 635 O O . VAL A 1 83 ? 11.945 7.956 -3.376 1.00 98.12 83 VAL A O 1
ATOM 638 N N . ALA A 1 84 ? 10.079 6.770 -3.740 1.00 98.00 84 ALA A N 1
ATOM 639 C CA . ALA A 1 84 ? 10.769 5.586 -4.228 1.00 98.00 84 ALA A CA 1
ATOM 640 C C . ALA A 1 84 ? 11.576 5.873 -5.504 1.00 98.00 84 ALA A C 1
ATOM 642 O O . ALA A 1 84 ? 12.746 5.502 -5.574 1.00 98.00 84 ALA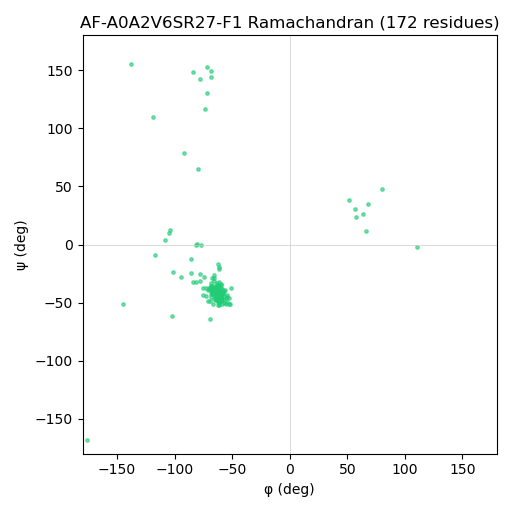 A O 1
ATOM 643 N N . ALA A 1 85 ? 11.002 6.586 -6.478 1.00 98.12 85 ALA A N 1
ATOM 644 C CA . ALA A 1 85 ? 11.697 6.986 -7.701 1.00 98.12 85 ALA A CA 1
ATOM 645 C C . ALA A 1 85 ? 12.921 7.863 -7.395 1.00 98.12 85 ALA A C 1
ATOM 647 O O . ALA A 1 85 ? 14.000 7.622 -7.931 1.00 98.12 85 ALA A O 1
ATOM 648 N N . ALA A 1 86 ? 12.776 8.838 -6.491 1.00 98.06 86 ALA A N 1
ATOM 649 C CA . ALA A 1 86 ? 13.867 9.733 -6.116 1.00 98.06 86 ALA A CA 1
ATOM 650 C C . ALA A 1 86 ? 15.014 9.014 -5.386 1.00 98.06 86 ALA A C 1
ATOM 652 O O . ALA A 1 86 ? 16.176 9.338 -5.614 1.00 98.06 86 ALA A O 1
ATOM 653 N N . LEU A 1 87 ? 14.701 8.055 -4.507 1.00 98.06 87 LEU A N 1
ATOM 654 C CA . LEU A 1 87 ? 15.709 7.356 -3.703 1.00 98.06 87 LEU A CA 1
ATOM 655 C C . LEU A 1 87 ? 16.409 6.220 -4.453 1.00 98.06 87 LEU A C 1
ATOM 657 O O . LEU A 1 87 ? 17.572 5.944 -4.178 1.00 98.06 87 LEU A O 1
ATOM 661 N N . THR A 1 88 ? 15.708 5.542 -5.363 1.00 97.62 88 THR A N 1
ATOM 662 C CA . THR A 1 88 ? 16.253 4.376 -6.080 1.00 97.62 88 THR A CA 1
ATOM 663 C C . THR A 1 88 ? 16.859 4.735 -7.432 1.00 97.62 88 THR A C 1
ATOM 665 O O . THR A 1 88 ? 17.747 4.031 -7.900 1.00 97.62 88 THR A O 1
ATOM 668 N N . GLY A 1 89 ? 16.376 5.802 -8.080 1.00 97.19 89 GLY A N 1
ATOM 669 C CA . GLY A 1 89 ? 16.731 6.119 -9.464 1.00 97.19 89 GLY A CA 1
ATOM 670 C C . GLY A 1 89 ? 16.227 5.098 -10.496 1.00 97.19 89 GLY A C 1
ATOM 671 O O . GLY A 1 89 ? 16.651 5.158 -11.648 1.00 97.19 89 GLY A O 1
ATOM 672 N N . ASP A 1 90 ? 15.344 4.165 -10.117 1.00 97.88 90 AS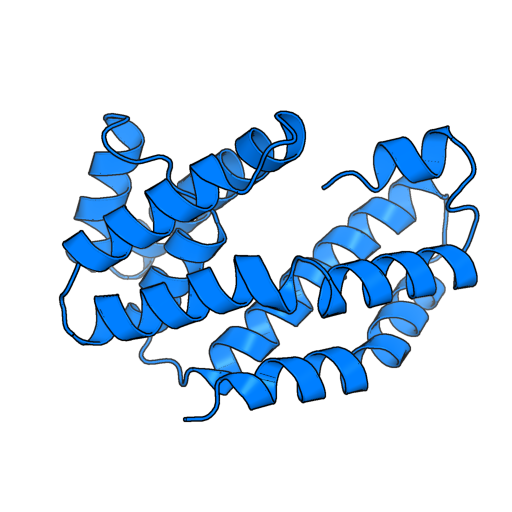P A N 1
ATOM 673 C CA . ASP A 1 90 ? 14.831 3.126 -11.018 1.00 97.88 90 ASP A CA 1
ATOM 674 C C . ASP A 1 90 ? 13.863 3.723 -12.059 1.00 97.88 90 ASP A C 1
ATOM 676 O O . ASP A 1 90 ? 12.921 4.462 -11.739 1.00 97.88 90 ASP A O 1
ATOM 680 N N . SER A 1 91 ? 14.095 3.396 -13.331 1.00 97.50 91 SER A N 1
ATOM 681 C CA . SER A 1 91 ? 13.349 3.946 -14.467 1.00 97.50 91 SER A CA 1
ATOM 682 C C . SER A 1 91 ? 11.879 3.525 -14.492 1.00 97.50 91 SER A C 1
ATOM 684 O O . SER A 1 91 ? 11.043 4.270 -15.014 1.00 97.50 91 SER A O 1
ATOM 686 N N . ARG A 1 92 ? 11.526 2.379 -13.901 1.00 97.62 92 ARG A N 1
ATOM 687 C CA . ARG A 1 92 ? 10.145 1.883 -13.830 1.00 97.62 92 ARG A CA 1
ATOM 688 C C . ARG A 1 92 ? 9.341 2.701 -12.835 1.00 97.62 92 ARG A C 1
ATOM 690 O O . ARG A 1 92 ? 8.246 3.148 -13.164 1.00 97.62 92 ARG A O 1
ATOM 697 N N . LEU A 1 93 ? 9.914 2.984 -11.663 1.00 98.44 93 LEU A N 1
ATOM 698 C CA . LEU A 1 93 ? 9.309 3.880 -10.672 1.00 98.44 93 LEU A CA 1
ATOM 699 C C . LEU A 1 93 ? 9.171 5.308 -11.210 1.00 98.44 93 LEU A C 1
ATOM 701 O O . LEU A 1 93 ? 8.124 5.928 -11.023 1.00 98.44 93 LEU A O 1
ATOM 705 N N . ALA A 1 94 ? 10.187 5.816 -11.915 1.00 98.31 94 ALA A N 1
ATOM 706 C CA . ALA A 1 94 ? 10.124 7.134 -12.546 1.00 98.31 94 ALA A CA 1
ATOM 707 C C . ALA A 1 94 ? 9.021 7.208 -13.618 1.00 98.31 94 ALA A C 1
ATOM 709 O O . ALA A 1 94 ? 8.217 8.142 -13.611 1.00 98.31 94 ALA A O 1
ATOM 710 N N . THR A 1 95 ? 8.939 6.199 -14.493 1.00 98.38 95 THR A N 1
ATOM 711 C CA . THR A 1 95 ? 7.886 6.083 -15.516 1.00 98.38 95 THR A CA 1
ATOM 712 C C . THR A 1 95 ? 6.501 6.037 -14.878 1.00 98.38 95 THR A C 1
ATOM 714 O O . THR A 1 95 ? 5.641 6.847 -15.217 1.00 98.38 95 THR A O 1
ATOM 717 N N . TYR A 1 96 ? 6.295 5.152 -13.901 1.00 98.56 96 TYR A N 1
ATOM 718 C CA . TYR A 1 96 ? 4.993 4.995 -13.256 1.00 98.56 96 TYR A CA 1
ATOM 719 C C . TYR A 1 96 ? 4.584 6.255 -12.476 1.00 98.56 96 TYR A C 1
ATOM 721 O O . TYR A 1 96 ? 3.431 6.678 -12.527 1.00 98.56 96 TYR A O 1
ATOM 729 N N . SER A 1 97 ? 5.530 6.916 -11.798 1.00 98.56 97 SER A N 1
ATOM 730 C CA . SER A 1 97 ? 5.275 8.205 -11.143 1.00 98.56 97 SER A CA 1
ATOM 731 C C . SER A 1 97 ? 4.844 9.279 -12.150 1.00 98.56 97 SER A C 1
ATOM 733 O O . SER A 1 97 ? 3.929 10.050 -11.862 1.00 98.56 97 SER A O 1
ATOM 735 N N . ALA A 1 98 ? 5.465 9.328 -13.332 1.00 98.38 98 ALA A N 1
ATOM 736 C CA . ALA A 1 98 ? 5.086 10.267 -14.384 1.00 98.38 98 ALA A CA 1
ATOM 737 C C . ALA A 1 98 ? 3.690 9.967 -14.958 1.00 98.38 98 ALA A C 1
ATOM 739 O O . ALA A 1 98 ? 2.935 10.901 -15.234 1.00 98.38 98 ALA A O 1
ATOM 740 N N . ASP A 1 99 ? 3.320 8.692 -15.099 1.00 98.44 99 ASP A N 1
ATOM 741 C CA . ASP A 1 99 ? 1.977 8.283 -15.529 1.00 98.44 99 ASP A CA 1
ATOM 742 C C . ASP A 1 99 ? 0.904 8.730 -14.521 1.00 98.44 99 ASP A C 1
ATOM 744 O O . ASP A 1 99 ? -0.145 9.244 -14.919 1.00 98.44 99 ASP A O 1
ATOM 748 N N . VAL A 1 100 ? 1.185 8.624 -13.215 1.00 98.44 100 VAL A N 1
ATOM 749 C CA . VAL A 1 100 ? 0.308 9.130 -12.141 1.00 98.44 100 VAL A CA 1
ATOM 750 C C . VAL A 1 100 ? 0.164 10.653 -12.190 1.00 98.44 100 VAL A C 1
ATOM 752 O O . VAL A 1 100 ? -0.935 11.182 -11.992 1.00 98.44 100 VAL A O 1
ATOM 755 N N . ASP A 1 101 ? 1.254 11.381 -12.438 1.00 97.56 101 ASP A N 1
ATOM 756 C CA . ASP A 1 101 ? 1.230 12.846 -12.525 1.00 97.56 101 ASP A CA 1
ATOM 757 C C . ASP A 1 101 ? 0.470 13.337 -13.769 1.00 97.56 101 ASP A C 1
ATOM 759 O O . ASP A 1 101 ? -0.229 14.348 -13.703 1.00 97.56 101 ASP A O 1
ATOM 763 N N . LYS A 1 102 ? 0.526 12.580 -14.872 1.00 98.12 102 LYS A N 1
ATOM 764 C CA . LYS A 1 102 ? -0.263 12.809 -16.097 1.00 98.12 102 LYS A CA 1
ATOM 765 C C . LYS A 1 102 ? -1.703 12.289 -16.013 1.00 98.12 102 LYS A C 1
ATOM 767 O O . LYS A 1 102 ? -2.443 12.423 -16.983 1.00 98.12 102 LYS A O 1
ATOM 772 N N . ALA A 1 103 ? -2.098 11.702 -14.881 1.00 97.12 103 ALA A N 1
ATOM 773 C CA . ALA A 1 103 ? -3.403 11.074 -14.671 1.00 97.12 103 ALA A CA 1
ATOM 774 C C . ALA A 1 103 ? -3.743 9.957 -15.682 1.00 97.12 103 ALA A C 1
ATOM 776 O O . ALA A 1 103 ? -4.913 9.726 -15.977 1.00 97.12 103 ALA A O 1
ATOM 777 N N . LEU A 1 104 ? -2.728 9.248 -16.190 1.00 97.88 104 LEU A N 1
ATOM 778 C CA . LEU A 1 104 ? -2.906 8.067 -17.044 1.00 97.88 104 LEU A CA 1
ATOM 779 C C . LEU A 1 104 ? -3.275 6.821 -16.232 1.00 97.88 104 LEU A C 1
ATOM 781 O O . LEU A 1 104 ? -3.907 5.908 -16.753 1.00 97.88 104 LEU A O 1
ATOM 785 N N . VAL A 1 105 ? -2.891 6.798 -14.954 1.00 98.12 105 VAL A N 1
ATOM 786 C CA . VAL A 1 105 ? -3.208 5.730 -14.000 1.00 98.12 105 VAL A CA 1
ATOM 787 C C . VAL A 1 105 ? -3.606 6.319 -12.638 1.00 98.12 105 VAL A C 1
ATOM 789 O O . VAL A 1 105 ? -3.207 7.449 -12.324 1.00 98.12 105 VAL A O 1
ATOM 792 N N . PRO A 1 106 ? -4.387 5.597 -11.808 1.00 97.88 106 PRO A N 1
ATOM 793 C CA . PRO A 1 106 ? -4.840 6.093 -10.506 1.00 97.88 106 PRO A CA 1
ATOM 794 C C . PRO A 1 106 ? -3.704 6.381 -9.515 1.00 97.88 106 PRO A C 1
ATOM 796 O O . PRO A 1 106 ? -3.734 7.422 -8.845 1.00 97.88 106 PRO A O 1
ATOM 799 N N . GLY A 1 107 ? -2.716 5.481 -9.430 1.00 97.69 107 GLY A N 1
ATOM 800 C CA . GLY A 1 107 ? -1.559 5.579 -8.546 1.00 97.69 107 GLY A CA 1
ATOM 801 C C . GLY A 1 107 ? -1.839 5.166 -7.105 1.00 97.69 107 GLY A C 1
ATOM 802 O O . GLY A 1 107 ? -1.484 5.908 -6.187 1.00 97.69 107 GLY A O 1
ATOM 803 N N . HIS A 1 108 ? -2.495 4.027 -6.870 1.00 97.69 108 HIS A N 1
ATOM 804 C CA . HIS A 1 108 ? -2.811 3.576 -5.513 1.00 97.69 108 HIS A CA 1
ATOM 805 C C . HIS A 1 108 ? -1.585 3.155 -4.691 1.00 97.69 108 HIS A C 1
ATOM 807 O O . HIS A 1 108 ? -0.603 2.619 -5.202 1.00 97.69 108 HIS A O 1
ATOM 813 N N . HIS A 1 109 ? -1.672 3.341 -3.368 1.00 96.25 109 HIS A N 1
ATOM 814 C CA . HIS A 1 109 ? -0.594 3.008 -2.429 1.00 96.25 109 HIS A CA 1
ATOM 815 C C . HIS A 1 109 ? -0.105 1.561 -2.524 1.00 96.25 109 HIS A C 1
ATOM 817 O O . HIS A 1 109 ? 1.103 1.350 -2.541 1.00 96.25 109 HIS A O 1
ATOM 823 N N . ALA A 1 110 ? -1.011 0.587 -2.641 1.00 96.88 110 ALA A N 1
ATOM 824 C CA . ALA A 1 110 ? -0.642 -0.820 -2.795 1.00 96.88 110 ALA A CA 1
ATOM 825 C C . ALA A 1 110 ? 0.246 -1.051 -4.030 1.00 96.88 110 ALA A C 1
ATOM 827 O O . ALA A 1 110 ? 1.248 -1.755 -3.942 1.00 96.88 110 ALA A O 1
ATOM 828 N N . VAL A 1 111 ? -0.070 -0.399 -5.152 1.00 98.25 111 VAL A N 1
ATOM 829 C CA . VAL A 1 111 ? 0.685 -0.509 -6.407 1.00 98.25 111 VAL A CA 1
ATOM 830 C C . VAL A 1 111 ? 2.037 0.189 -6.285 1.00 98.25 111 VAL A C 1
ATOM 832 O O . VAL A 1 111 ? 3.073 -0.414 -6.551 1.00 98.25 111 VAL A O 1
ATOM 835 N N . GLY A 1 112 ? 2.064 1.427 -5.783 1.00 98.12 112 GLY A N 1
ATOM 836 C CA . GLY A 1 112 ? 3.321 2.141 -5.542 1.00 98.12 112 GLY A CA 1
ATOM 837 C C . GLY A 1 112 ? 4.259 1.393 -4.588 1.00 98.12 112 GLY A C 1
ATOM 838 O O . GLY A 1 112 ? 5.464 1.310 -4.830 1.00 98.12 112 GLY A O 1
ATOM 839 N N . TYR A 1 113 ? 3.703 0.796 -3.533 1.00 98.38 113 TYR A N 1
ATOM 840 C CA . TYR A 1 113 ? 4.434 -0.063 -2.609 1.00 98.38 113 TYR A CA 1
ATOM 841 C C . TYR A 1 113 ? 4.953 -1.333 -3.294 1.00 98.38 113 TYR A C 1
ATOM 843 O O . TYR A 1 113 ? 6.130 -1.647 -3.157 1.00 98.38 113 TYR A O 1
ATOM 851 N N . GLY A 1 114 ? 4.109 -2.039 -4.052 1.00 98.44 114 GLY A N 1
ATOM 852 C CA . GLY A 1 114 ? 4.482 -3.270 -4.753 1.00 98.44 114 GLY A CA 1
ATOM 853 C C . GLY A 1 114 ? 5.588 -3.058 -5.787 1.00 98.44 114 GLY A C 1
ATOM 854 O O . GLY A 1 114 ? 6.563 -3.807 -5.798 1.00 98.44 114 GLY A O 1
ATOM 855 N N . LEU A 1 115 ? 5.493 -1.990 -6.587 1.00 98.56 115 LEU A N 1
ATOM 856 C CA . LEU A 1 115 ? 6.557 -1.558 -7.502 1.00 98.56 115 LEU A CA 1
ATOM 857 C C . LEU A 1 115 ? 7.862 -1.308 -6.746 1.00 98.56 115 LEU A C 1
ATOM 859 O O . LEU A 1 115 ? 8.915 -1.802 -7.139 1.00 98.56 115 LEU A O 1
ATOM 863 N N . THR A 1 116 ? 7.790 -0.577 -5.632 1.00 98.56 116 THR A N 1
ATOM 864 C CA . THR A 1 116 ? 8.969 -0.290 -4.804 1.00 98.56 116 THR A CA 1
ATOM 865 C C . THR A 1 116 ? 9.581 -1.574 -4.247 1.00 98.56 116 THR A C 1
ATOM 867 O O . THR A 1 116 ? 10.791 -1.760 -4.312 1.00 98.56 116 THR A O 1
ATOM 870 N N . ALA A 1 117 ? 8.756 -2.486 -3.735 1.00 98.44 117 ALA A N 1
ATOM 871 C CA . ALA A 1 117 ? 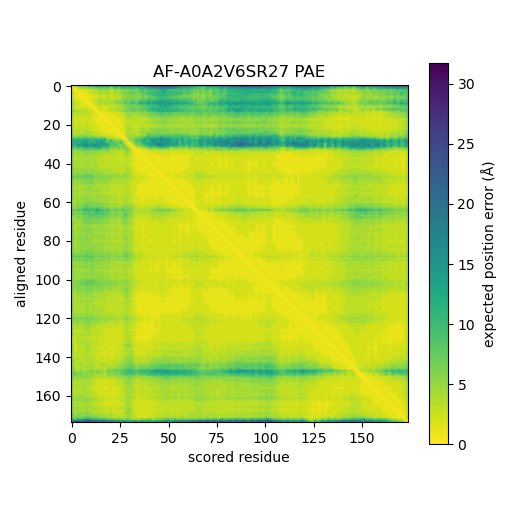9.204 -3.761 -3.195 1.00 98.44 117 ALA A CA 1
ATOM 872 C C . ALA A 1 117 ? 9.875 -4.639 -4.268 1.00 98.44 117 ALA A C 1
ATOM 874 O O . ALA A 1 117 ? 10.890 -5.269 -3.978 1.00 98.44 117 ALA A O 1
ATOM 875 N N . ALA A 1 118 ? 9.381 -4.625 -5.511 1.00 98.50 118 ALA A N 1
ATOM 876 C CA . ALA A 1 118 ? 10.029 -5.313 -6.628 1.00 98.50 118 ALA A CA 1
ATOM 877 C C . ALA A 1 118 ? 11.400 -4.717 -6.968 1.00 98.50 118 ALA A C 1
ATOM 879 O O . ALA A 1 118 ? 12.366 -5.460 -7.120 1.00 98.50 118 ALA A O 1
ATOM 880 N N . VAL A 1 119 ? 11.505 -3.384 -7.039 1.00 97.94 119 VAL A N 1
ATOM 881 C CA . VAL A 1 119 ? 12.783 -2.684 -7.278 1.00 97.94 119 VAL A CA 1
ATOM 882 C C . VAL A 1 119 ? 13.807 -3.012 -6.192 1.00 97.94 119 VAL A C 1
ATOM 884 O O . VAL A 1 119 ? 14.986 -3.191 -6.483 1.00 97.94 119 VAL A O 1
ATOM 887 N N . LEU A 1 120 ? 13.357 -3.132 -4.942 1.00 97.25 120 LEU A N 1
ATOM 888 C CA . LEU A 1 120 ? 14.208 -3.484 -3.806 1.00 97.25 120 LEU A CA 1
ATOM 889 C C . LEU A 1 120 ? 14.468 -4.995 -3.668 1.00 97.25 120 LEU A C 1
ATOM 891 O O . LEU A 1 120 ? 15.171 -5.394 -2.741 1.00 97.25 120 LEU A O 1
ATOM 895 N N . GLY A 1 121 ? 13.913 -5.835 -4.549 1.00 97.31 121 GLY A N 1
ATOM 896 C CA . GLY A 1 121 ? 14.130 -7.284 -4.542 1.00 97.31 121 GLY A CA 1
ATOM 897 C C . GLY A 1 121 ? 13.512 -8.002 -3.341 1.00 97.31 121 GLY A C 1
ATOM 898 O O . GLY A 1 121 ? 14.107 -8.935 -2.808 1.00 97.31 121 GLY A O 1
ATOM 899 N N . TRP A 1 122 ? 12.358 -7.542 -2.857 1.00 97.94 122 TRP A N 1
ATOM 900 C CA . TRP A 1 122 ? 11.701 -8.159 -1.706 1.00 97.94 122 TRP A CA 1
ATOM 901 C C . TRP A 1 122 ? 10.966 -9.443 -2.085 1.00 97.94 122 TRP A C 1
ATOM 903 O O . TRP A 1 122 ? 10.275 -9.514 -3.100 1.00 97.94 122 TRP A O 1
ATOM 913 N N . GLU A 1 123 ? 11.028 -10.423 -1.187 1.00 97.44 123 GLU A N 1
ATOM 914 C CA . GLU A 1 123 ? 10.193 -11.620 -1.251 1.00 97.44 123 GLU A CA 1
ATOM 915 C C . GLU A 1 123 ? 8.718 -11.286 -0.978 1.00 97.44 123 GLU A C 1
ATOM 917 O O . GLU A 1 123 ? 8.394 -10.461 -0.116 1.00 97.44 123 GLU A O 1
ATOM 922 N N . ALA A 1 124 ? 7.807 -11.976 -1.668 1.00 96.69 124 ALA A N 1
ATOM 923 C CA . ALA A 1 124 ? 6.371 -11.689 -1.634 1.00 96.69 124 ALA A CA 1
ATOM 924 C C . ALA A 1 124 ? 5.754 -11.770 -0.222 1.00 96.69 124 ALA A C 1
ATOM 926 O O . ALA A 1 124 ? 5.005 -10.876 0.174 1.00 96.69 124 ALA A O 1
ATOM 927 N N . GLU A 1 125 ? 6.096 -12.795 0.569 1.00 96.44 125 GLU A N 1
ATOM 928 C CA . GLU A 1 125 ? 5.618 -12.928 1.958 1.00 96.44 125 GLU A CA 1
ATOM 929 C C . GLU A 1 125 ? 6.134 -11.787 2.850 1.00 96.44 125 GLU A C 1
ATOM 931 O O . GLU A 1 125 ? 5.380 -11.248 3.663 1.00 96.44 125 GLU A O 1
ATOM 936 N N . ALA A 1 126 ? 7.398 -11.381 2.682 1.00 97.12 126 ALA A N 1
ATOM 937 C CA . ALA A 1 126 ? 7.992 -10.296 3.460 1.00 97.12 126 ALA A CA 1
ATOM 938 C C . ALA A 1 126 ? 7.351 -8.942 3.114 1.00 97.12 126 ALA A C 1
ATOM 940 O O . ALA A 1 126 ? 6.998 -8.176 4.015 1.00 97.12 126 ALA A O 1
ATOM 941 N N . ALA A 1 127 ? 7.125 -8.682 1.823 1.00 97.25 127 ALA A N 1
ATOM 942 C CA . ALA A 1 127 ? 6.407 -7.502 1.353 1.00 97.25 127 ALA A CA 1
ATOM 943 C C . ALA A 1 127 ? 4.964 -7.469 1.871 1.00 97.25 127 ALA A C 1
ATOM 945 O O . ALA A 1 127 ? 4.515 -6.450 2.395 1.00 97.25 127 ALA A O 1
ATOM 946 N N . ALA A 1 128 ? 4.246 -8.593 1.823 1.00 95.94 128 ALA A N 1
ATOM 947 C CA . ALA A 1 128 ? 2.904 -8.676 2.389 1.00 95.94 128 ALA A CA 1
ATOM 948 C C . ALA A 1 128 ? 2.906 -8.379 3.898 1.00 95.94 128 ALA A C 1
ATOM 950 O O . ALA A 1 128 ? 2.123 -7.552 4.366 1.00 95.94 128 ALA A O 1
ATOM 951 N N . ALA A 1 129 ? 3.809 -8.998 4.666 1.00 95.75 129 ALA A N 1
ATOM 952 C CA . ALA A 1 129 ? 3.900 -8.786 6.109 1.00 95.75 129 ALA A CA 1
ATOM 953 C C . ALA A 1 129 ? 4.169 -7.316 6.464 1.00 95.75 129 ALA A C 1
ATOM 955 O O . ALA A 1 129 ? 3.489 -6.750 7.323 1.00 95.75 129 ALA A O 1
ATOM 956 N N . ALA A 1 130 ? 5.120 -6.680 5.779 1.00 96.38 130 ALA A N 1
ATOM 957 C CA . ALA A 1 130 ? 5.463 -5.281 5.999 1.00 96.38 130 ALA A CA 1
ATOM 958 C C . ALA A 1 130 ? 4.328 -4.327 5.579 1.00 96.38 130 ALA A C 1
ATOM 960 O O . ALA A 1 130 ? 4.027 -3.374 6.307 1.00 96.38 130 ALA A O 1
ATOM 961 N N . TYR A 1 131 ? 3.648 -4.592 4.460 1.00 95.38 131 TYR A N 1
ATOM 962 C CA . TYR A 1 131 ? 2.485 -3.813 4.026 1.00 95.38 131 TYR A CA 1
ATOM 963 C C . TYR A 1 131 ? 1.337 -3.873 5.046 1.00 95.38 131 TYR A C 1
ATOM 965 O O . TYR A 1 131 ? 0.806 -2.845 5.474 1.00 95.38 131 TYR A O 1
ATOM 973 N N . LEU A 1 132 ? 0.985 -5.081 5.494 1.00 93.56 132 LEU A N 1
ATOM 974 C CA . LEU A 1 132 ? -0.071 -5.310 6.481 1.00 93.56 132 LEU A CA 1
ATOM 975 C C . LEU A 1 132 ? 0.266 -4.663 7.831 1.00 93.56 132 LEU A C 1
ATOM 977 O O . LEU A 1 132 ? -0.581 -3.995 8.430 1.00 93.56 132 LEU A O 1
ATOM 981 N N . TYR A 1 133 ? 1.509 -4.819 8.296 1.00 95.25 133 TYR A N 1
ATOM 982 C CA . TYR A 1 133 ? 1.986 -4.204 9.533 1.00 95.25 133 TYR A CA 1
ATOM 983 C C . TYR A 1 133 ? 1.927 -2.677 9.470 1.00 95.25 133 TYR A C 1
ATOM 985 O O . TYR A 1 133 ? 1.330 -2.051 10.344 1.00 95.25 133 TYR A O 1
ATOM 993 N N . SER A 1 134 ? 2.502 -2.072 8.427 1.00 93.50 134 SER A N 1
ATOM 994 C CA . SER A 1 134 ? 2.551 -0.611 8.275 1.00 93.50 134 SER A CA 1
ATOM 995 C C . SER A 1 134 ? 1.155 0.004 8.154 1.00 93.50 134 SER A C 1
ATOM 997 O O . SER A 1 134 ? 0.872 1.015 8.799 1.00 93.50 134 SER A O 1
ATOM 999 N N . THR A 1 135 ? 0.249 -0.650 7.425 1.00 89.81 135 THR A N 1
ATOM 1000 C CA . THR A 1 135 ? -1.160 -0.243 7.335 1.00 89.81 135 THR A CA 1
ATOM 1001 C C . THR A 1 135 ? -1.848 -0.322 8.699 1.00 89.81 135 THR A C 1
ATOM 1003 O O . THR A 1 135 ? -2.538 0.615 9.105 1.00 89.81 135 THR A O 1
ATOM 1006 N N . THR A 1 136 ? -1.628 -1.407 9.447 1.00 91.50 136 THR A N 1
ATOM 1007 C CA . THR A 1 136 ? -2.199 -1.585 10.792 1.00 91.50 136 THR A CA 1
ATOM 1008 C C . THR A 1 136 ? -1.679 -0.520 11.756 1.00 91.50 136 THR A C 1
ATOM 1010 O O . THR A 1 136 ? -2.466 0.127 12.445 1.00 91.50 136 THR A O 1
ATOM 1013 N N . ALA A 1 137 ? -0.368 -0.276 11.766 1.00 92.94 137 ALA A N 1
ATOM 1014 C CA . ALA A 1 137 ? 0.261 0.749 12.592 1.00 92.94 137 ALA A CA 1
ATOM 1015 C C . ALA A 1 137 ? -0.253 2.161 12.258 1.00 92.94 137 ALA A C 1
ATOM 1017 O O . ALA A 1 137 ? -0.534 2.940 13.170 1.00 92.94 137 ALA A O 1
ATOM 1018 N N . LEU A 1 138 ? -0.449 2.478 10.971 1.00 89.56 138 LEU A N 1
ATOM 1019 C CA . LEU A 1 138 ? -1.029 3.751 10.536 1.00 89.56 138 LEU A CA 1
ATOM 1020 C C . LEU A 1 138 ? -2.454 3.938 11.077 1.00 89.56 138 LEU A C 1
ATOM 1022 O O . LEU A 1 138 ? -2.784 5.004 11.602 1.00 89.56 138 LEU A O 1
ATOM 1026 N N . LEU A 1 139 ? -3.292 2.900 10.985 1.00 87.94 139 LEU A N 1
ATOM 1027 C CA . LEU A 1 139 ? -4.666 2.942 11.491 1.00 87.94 139 LEU A CA 1
ATOM 1028 C C . LEU A 1 139 ? -4.711 3.056 13.018 1.00 87.94 139 LEU A C 1
ATOM 1030 O O . LEU A 1 139 ? -5.509 3.832 13.540 1.00 87.94 139 LEU A O 1
ATOM 1034 N N . ILE A 1 140 ? -3.830 2.353 13.735 1.00 91.62 140 ILE A N 1
ATOM 1035 C CA . ILE A 1 140 ? -3.686 2.502 15.189 1.00 91.62 140 ILE A CA 1
ATOM 1036 C C . ILE A 1 140 ? -3.282 3.939 15.531 1.00 91.62 140 ILE A C 1
ATOM 1038 O O . ILE A 1 140 ? -3.915 4.559 16.380 1.00 91.62 140 ILE A O 1
ATOM 1042 N N . GLY A 1 141 ? -2.297 4.517 14.839 1.00 90.50 141 GLY A N 1
ATOM 1043 C CA . GLY A 1 141 ? -1.883 5.907 15.056 1.00 90.50 141 GLY A CA 1
ATOM 1044 C C . GLY A 1 141 ? -3.010 6.924 14.825 1.00 90.50 141 GLY A C 1
ATOM 1045 O O . GLY A 1 141 ? -3.102 7.929 15.535 1.00 90.50 141 GLY A O 1
ATOM 1046 N N . ALA A 1 142 ? -3.907 6.666 13.869 1.00 87.56 142 ALA A N 1
ATOM 1047 C CA . ALA A 1 142 ? -5.133 7.447 13.708 1.00 87.56 142 ALA A CA 1
ATOM 1048 C C . ALA A 1 142 ? -6.107 7.231 14.880 1.00 87.56 142 ALA A C 1
ATOM 1050 O O . ALA A 1 142 ? -6.600 8.206 15.446 1.00 87.56 142 ALA A O 1
ATOM 1051 N N . ALA A 1 143 ? -6.320 5.981 15.298 1.00 87.75 143 ALA A N 1
ATOM 1052 C CA . ALA A 1 143 ? -7.193 5.620 16.415 1.00 87.75 143 ALA A CA 1
ATOM 1053 C C . ALA A 1 143 ? -6.799 6.305 17.724 1.00 87.75 143 ALA A C 1
ATOM 1055 O O . ALA A 1 143 ? -7.658 6.843 18.416 1.00 87.75 143 ALA A O 1
ATOM 1056 N N . LEU A 1 144 ? -5.499 6.325 18.041 1.00 88.69 144 LEU A N 1
ATOM 1057 C CA . LEU A 1 144 ? -4.982 6.935 19.266 1.00 88.69 144 LEU A CA 1
ATOM 1058 C C . LEU A 1 144 ? -5.370 8.415 19.369 1.00 88.69 144 LEU A C 1
ATOM 1060 O O . LEU A 1 144 ? -5.756 8.873 20.442 1.00 88.69 144 LEU A O 1
ATOM 1064 N N . ARG A 1 145 ? -5.327 9.143 18.244 1.00 87.62 145 ARG A N 1
ATOM 1065 C CA . ARG A 1 145 ? -5.728 10.557 18.174 1.00 87.62 145 ARG A CA 1
ATOM 1066 C C . ARG A 1 145 ? -7.242 10.744 18.263 1.00 87.62 145 ARG A C 1
ATOM 1068 O O . ARG A 1 145 ? -7.691 11.705 18.870 1.00 87.62 145 ARG A O 1
ATOM 1075 N N . LEU A 1 146 ? -8.017 9.849 17.651 1.00 87.38 146 LEU A N 1
ATOM 1076 C CA . LEU A 1 146 ? -9.479 9.952 17.585 1.00 87.38 146 LEU A CA 1
ATOM 1077 C C . LEU A 1 146 ? -10.177 9.526 18.886 1.00 87.38 146 LEU A C 1
ATOM 1079 O O . LEU A 1 146 ? -11.243 10.044 19.196 1.00 87.38 146 LEU A O 1
ATOM 1083 N N . LEU A 1 147 ? -9.593 8.579 19.623 1.00 86.00 147 LEU A N 1
ATOM 1084 C CA . LEU A 1 147 ? -10.183 7.959 20.816 1.00 86.00 147 LEU A CA 1
ATOM 1085 C C . LEU A 1 147 ? -9.498 8.386 22.121 1.00 86.00 147 LEU A C 1
ATOM 1087 O O . LEU A 1 147 ? -9.827 7.856 23.179 1.00 86.00 147 LEU A O 1
ATOM 1091 N N . SER A 1 148 ? -8.522 9.300 22.054 1.00 85.31 148 SER A N 1
ATOM 1092 C CA . SER A 1 148 ? -7.698 9.714 23.201 1.00 85.31 148 SER A CA 1
ATOM 1093 C C 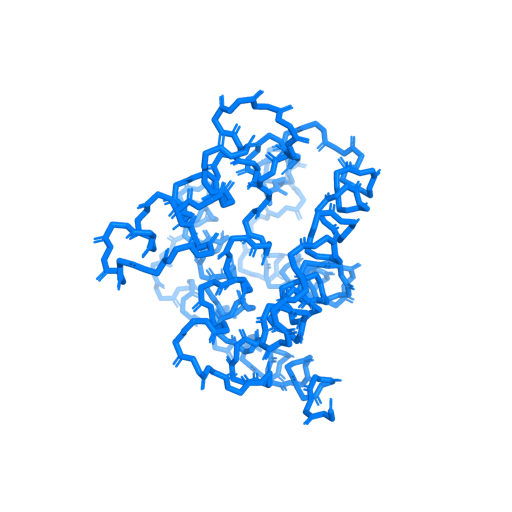. SER A 1 148 ? -7.082 8.523 23.956 1.00 85.31 148 SER A C 1
ATOM 1095 O O . SER A 1 148 ? -7.005 8.513 25.184 1.00 85.31 148 SER A O 1
ATOM 1097 N N . MET A 1 149 ? -6.660 7.491 23.220 1.00 86.25 149 MET A N 1
ATOM 1098 C CA . MET A 1 149 ? -6.058 6.284 23.790 1.00 86.25 149 MET A CA 1
ATOM 1099 C C . MET A 1 149 ? -4.558 6.476 24.049 1.00 86.25 149 MET A C 1
ATOM 1101 O O . MET A 1 149 ? -3.857 7.167 23.308 1.00 86.25 149 MET A O 1
ATOM 1105 N N . GLY A 1 150 ? -4.041 5.813 25.086 1.00 89.62 150 GLY A N 1
ATOM 1106 C CA . GLY A 1 150 ? -2.612 5.824 25.402 1.00 89.62 150 GLY A CA 1
ATOM 1107 C C . GLY A 1 150 ? -1.767 5.010 24.412 1.00 89.62 150 GLY A C 1
ATOM 1108 O O . GLY A 1 150 ? -2.225 4.019 23.847 1.00 89.62 150 GLY A O 1
ATOM 1109 N N . GLN A 1 151 ? -0.490 5.375 24.256 1.00 90.00 151 GLN A N 1
ATOM 1110 C CA . GLN A 1 151 ? 0.452 4.686 23.354 1.00 90.00 151 GLN A CA 1
ATOM 1111 C C . GLN A 1 151 ? 0.581 3.184 23.652 1.00 90.00 151 GLN A C 1
ATOM 1113 O O . GLN A 1 151 ? 0.603 2.364 22.735 1.00 90.00 151 GLN A O 1
ATOM 1118 N N . MET A 1 152 ? 0.595 2.811 24.936 1.00 93.12 152 MET A N 1
ATOM 1119 C CA . MET A 1 152 ? 0.654 1.407 25.356 1.00 93.12 152 MET A CA 1
ATOM 1120 C C . MET A 1 152 ? -0.562 0.596 24.897 1.00 93.12 152 MET A C 1
ATOM 1122 O O . MET A 1 152 ? -0.416 -0.574 24.553 1.00 93.12 152 MET A O 1
ATOM 1126 N N . GLU A 1 153 ? -1.748 1.203 24.848 1.00 90.06 153 GLU A N 1
ATOM 1127 C CA . GLU A 1 153 ? -2.955 0.532 24.355 1.00 90.06 153 GLU A CA 1
ATOM 1128 C C . GLU A 1 153 ? -2.849 0.262 22.850 1.00 90.06 153 GLU A C 1
ATOM 1130 O O . GLU A 1 153 ? -3.175 -0.833 22.400 1.00 90.06 153 GLU A O 1
ATOM 1135 N N . GLY A 1 154 ? -2.308 1.209 22.078 1.00 92.56 154 GLY A N 1
ATOM 1136 C CA . GLY A 1 154 ? -2.031 1.003 20.654 1.00 92.56 154 GLY A CA 1
ATOM 1137 C C . GLY A 1 154 ? -1.047 -0.142 20.404 1.00 92.56 154 GLY A C 1
ATOM 1138 O O . GLY A 1 154 ? -1.294 -0.995 19.553 1.00 92.56 154 GLY A O 1
ATOM 1139 N N . GLN A 1 155 ? 0.031 -0.216 21.190 1.00 94.19 155 GLN A N 1
ATOM 1140 C CA . GLN A 1 155 ? 1.002 -1.313 21.095 1.00 94.19 155 GLN A CA 1
ATOM 1141 C C . GLN A 1 155 ? 0.394 -2.668 21.474 1.00 94.19 155 GLN A C 1
ATOM 1143 O O . GLN A 1 155 ? 0.681 -3.666 20.820 1.00 94.19 155 GLN A O 1
ATOM 1148 N N . ARG A 1 156 ? -0.497 -2.714 22.474 1.00 94.75 156 ARG A N 1
ATOM 1149 C CA . ARG A 1 156 ? -1.239 -3.937 22.823 1.00 94.75 156 ARG A CA 1
ATOM 1150 C C . ARG A 1 156 ? -2.104 -4.436 21.669 1.00 94.75 156 ARG A C 1
ATOM 1152 O O . ARG A 1 156 ? -2.108 -5.635 21.410 1.00 94.75 156 ARG A O 1
ATOM 1159 N N . VAL A 1 157 ? -2.786 -3.536 20.957 1.00 93.94 157 VAL A N 1
ATOM 1160 C CA . VAL A 1 157 ? -3.578 -3.903 19.770 1.00 93.94 157 VAL A CA 1
ATOM 1161 C C . VAL A 1 157 ? -2.675 -4.437 18.659 1.00 93.94 157 VAL A C 1
ATOM 1163 O O . VAL A 1 157 ? -2.953 -5.490 18.093 1.00 93.94 157 VAL A O 1
ATOM 1166 N N . LEU A 1 158 ? -1.561 -3.760 18.367 1.00 94.06 158 LEU A N 1
ATOM 1167 C CA . LEU A 1 158 ? -0.619 -4.211 17.340 1.00 94.06 158 LEU A CA 1
ATOM 1168 C C . LEU A 1 158 ? -0.023 -5.588 17.671 1.00 94.06 158 LEU A C 1
ATOM 1170 O O . LEU A 1 158 ? 0.058 -6.454 16.800 1.00 94.06 158 LEU A O 1
ATOM 1174 N N . TRP A 1 159 ? 0.336 -5.804 18.939 1.00 94.81 159 TRP A N 1
ATOM 1175 C CA . TRP A 1 159 ? 0.811 -7.088 19.448 1.00 94.81 159 TRP A CA 1
ATOM 1176 C C . TRP A 1 159 ? -0.231 -8.197 19.267 1.00 94.81 159 TRP A C 1
ATOM 1178 O O . TRP A 1 159 ? 0.096 -9.269 18.760 1.00 94.81 159 TRP A O 1
ATOM 1188 N N . ALA A 1 160 ? -1.494 -7.931 19.614 1.00 94.44 160 ALA A N 1
ATOM 1189 C CA . ALA A 1 160 ? -2.589 -8.888 19.453 1.00 94.44 160 ALA A CA 1
ATOM 1190 C C . ALA A 1 160 ? -2.847 -9.261 17.981 1.00 94.44 160 ALA A C 1
ATOM 1192 O O . ALA A 1 160 ? -3.186 -10.404 17.679 1.00 94.44 160 ALA A O 1
ATOM 1193 N N . LEU A 1 161 ? -2.637 -8.324 17.051 1.00 93.69 161 LEU A N 1
ATOM 1194 C CA . LEU A 1 161 ? -2.855 -8.535 15.616 1.00 93.69 161 LEU A CA 1
ATOM 1195 C C . LEU A 1 161 ? -1.656 -9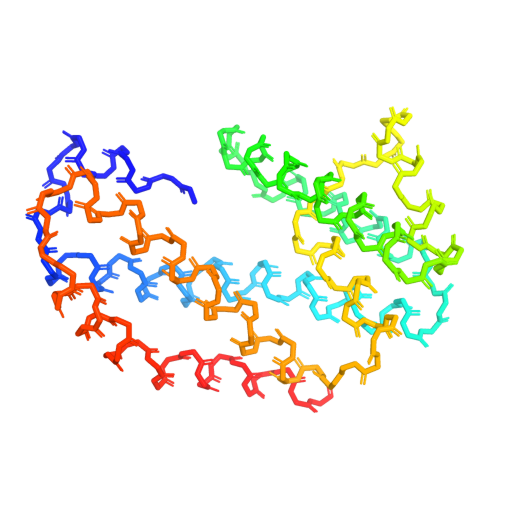.159 14.888 1.00 93.69 161 LEU A C 1
ATOM 1197 O O . LEU A 1 161 ? -1.812 -9.628 13.757 1.00 93.69 161 LEU A O 1
ATOM 1201 N N . HIS A 1 162 ? -0.474 -9.221 15.508 1.00 94.06 162 HIS A N 1
ATOM 1202 C CA . HIS A 1 162 ? 0.719 -9.789 14.875 1.00 94.06 162 HIS A CA 1
ATOM 1203 C C . HIS A 1 162 ? 0.498 -11.215 14.316 1.00 94.06 162 HIS A C 1
ATOM 1205 O O . HIS A 1 162 ? 0.846 -11.441 13.149 1.00 94.06 162 HIS A O 1
ATOM 1211 N N . PRO A 1 163 ? -0.122 -12.171 15.041 1.00 94.12 163 PRO A N 1
ATOM 1212 C CA . PRO A 1 163 ? -0.384 -13.507 14.502 1.00 94.12 163 PRO A CA 1
ATOM 1213 C C . PRO A 1 163 ? -1.305 -13.503 13.273 1.00 94.12 163 PRO A C 1
ATOM 1215 O O . PRO A 1 163 ? -1.143 -14.342 12.385 1.00 94.12 163 PRO A O 1
ATOM 1218 N N . VAL A 1 164 ? -2.253 -12.561 13.199 1.00 91.75 164 VAL A N 1
ATOM 1219 C CA . VAL A 1 164 ? -3.155 -12.391 12.047 1.00 91.75 164 VAL A CA 1
ATOM 1220 C C . VAL A 1 164 ? -2.369 -11.886 10.842 1.00 91.75 164 VAL A C 1
ATOM 1222 O O . VAL A 1 164 ? -2.446 -12.491 9.776 1.00 91.75 164 VAL A O 1
ATOM 1225 N N . ILE A 1 165 ? -1.544 -10.850 11.027 1.00 93.62 165 ILE A N 1
ATOM 1226 C CA . ILE A 1 165 ? -0.657 -10.318 9.982 1.00 93.62 165 ILE A CA 1
ATOM 1227 C C . ILE A 1 165 ? 0.231 -11.432 9.418 1.00 93.62 165 ILE A C 1
ATOM 1229 O O . ILE A 1 165 ? 0.281 -11.627 8.206 1.00 93.62 165 ILE A O 1
ATOM 1233 N N . ALA A 1 166 ? 0.881 -12.208 10.291 1.00 93.88 166 ALA A N 1
ATOM 1234 C CA . ALA A 1 166 ? 1.748 -13.307 9.875 1.00 93.88 166 ALA A CA 1
ATOM 1235 C C . ALA A 1 166 ? 0.979 -14.402 9.117 1.00 93.88 166 ALA A C 1
ATOM 1237 O O . ALA A 1 166 ? 1.476 -14.936 8.127 1.00 93.88 166 ALA A O 1
ATOM 1238 N N . ARG A 1 167 ? -0.240 -14.743 9.557 1.00 92.75 167 ARG A N 1
ATOM 1239 C CA . ARG A 1 167 ? -1.093 -15.723 8.871 1.00 92.75 167 ARG A CA 1
ATOM 1240 C C . ARG A 1 167 ? -1.488 -15.249 7.473 1.00 92.75 167 ARG A C 1
ATOM 1242 O O . ARG A 1 167 ? -1.366 -16.029 6.535 1.00 92.75 167 ARG A O 1
ATOM 1249 N N . VAL A 1 168 ? -1.939 -14.003 7.334 1.00 90.44 168 VAL A N 1
ATOM 1250 C CA . VAL A 1 168 ? -2.359 -13.442 6.040 1.00 90.44 168 VAL A CA 1
ATOM 1251 C C . VAL A 1 168 ? -1.162 -13.294 5.098 1.00 90.44 168 VAL A C 1
ATOM 1253 O O . VAL A 1 168 ? -1.265 -13.653 3.932 1.00 90.44 168 VAL A O 1
ATOM 1256 N N . ALA A 1 169 ? -0.002 -12.858 5.596 1.00 93.25 169 ALA A N 1
ATOM 1257 C CA . ALA A 1 169 ? 1.212 -12.732 4.788 1.00 93.25 169 ALA A CA 1
ATOM 1258 C C . ALA A 1 169 ? 1.662 -14.066 4.162 1.00 93.25 169 ALA A C 1
ATOM 1260 O O . ALA A 1 169 ? 2.069 -14.099 3.002 1.00 93.25 169 ALA A O 1
ATOM 1261 N N . ARG A 1 170 ? 1.523 -15.186 4.887 1.00 93.75 170 ARG A N 1
ATOM 1262 C CA . ARG A 1 170 ? 1.872 -16.530 4.385 1.00 93.75 170 ARG A CA 1
ATOM 1263 C C . ARG A 1 170 ? 1.069 -16.968 3.164 1.00 93.75 170 ARG A C 1
ATOM 1265 O O . ARG A 1 170 ? 1.540 -17.833 2.432 1.00 93.75 170 ARG A O 1
ATOM 1272 N N . LEU A 1 171 ? -0.102 -16.374 2.919 1.00 91.31 171 LEU A N 1
ATOM 1273 C CA . LEU A 1 171 ? -0.889 -16.643 1.710 1.00 91.31 171 LEU A CA 1
ATOM 1274 C C . LEU A 1 171 ? -0.139 -16.243 0.427 1.00 91.31 171 LEU A C 1
ATOM 1276 O O . LEU A 1 171 ? -0.492 -16.698 -0.654 1.00 91.31 171 LEU A O 1
ATOM 1280 N N . PHE A 1 172 ? 0.911 -15.426 0.546 1.00 91.94 172 PHE A N 1
ATOM 1281 C CA . PHE A 1 172 ? 1.690 -14.898 -0.571 1.00 91.94 172 PHE A CA 1
ATOM 1282 C C . PHE A 1 172 ? 3.062 -15.564 -0.750 1.00 91.94 172 PHE A C 1
ATOM 1284 O O . PHE A 1 172 ? 3.864 -15.077 -1.538 1.00 91.94 172 PHE A O 1
ATOM 1291 N N . ARG A 1 173 ? 3.350 -16.666 -0.046 1.00 87.25 173 ARG A N 1
ATOM 1292 C CA . ARG A 1 173 ? 4.656 -17.352 -0.098 1.00 87.25 173 ARG A CA 1
ATOM 1293 C C . ARG A 1 173 ? 4.991 -17.981 -1.461 1.00 87.25 173 ARG A C 1
ATOM 1295 O O . ARG A 1 173 ? 6.167 -18.146 -1.757 1.00 87.25 173 ARG A O 1
ATOM 1302 N N . SER A 1 174 ? 3.982 -18.384 -2.236 1.00 72.62 174 SER A N 1
ATOM 1303 C CA . SER A 1 174 ? 4.133 -19.150 -3.488 1.00 72.62 174 SER A CA 1
ATOM 1304 C C . SER A 1 174 ? 4.400 -18.288 -4.711 1.00 72.62 174 SER A C 1
ATOM 1306 O O . SER A 1 174 ? 3.674 -17.276 -4.849 1.00 72.62 174 SER A O 1
#

Sequence (174 aa):
FGLETYCQQGRVKGREDLERFLMAQLEGSVGPCDATAAVGTLRAAARDDLDACREIDATLEAMKAVKEFREGSRQMGRQTLRVAAALTGDSRLATYSADVDKALVPGHHAVGYGLTAAVLGWEAEAAAAAYLYSTTALLIGAALRLLSMGQMEGQRVLWALHPVIARVARLFRS

Secondary structure (DSSP, 8-state):
--HHHHHHTTS--SHHHHHHHHHHHIIIIIIIIIIHHHHHHHHHHTTT-HHHHHHHHHHHHHH--SHHHHHHHHHHHHHHHHHHHHHH--HHHHHHHHHHHTTSS---HHHHHHHHHHHTT--HHHHHHHHHHHHHHHHHHHHHHHTT--HHHHHHHHHHHHHHHHHHHGGG--

pLDDT: mean 91.96, std 7.89, range [54.0, 98.56]

Mean predicted aligned error: 3.96 Å

Radius of gyration: 16.19 Å; Cα contacts (8 Å, |Δi|>4): 227; chains: 1; bounding box: 38×32×44 Å